Protein AF-G5KAB4-F1 (afdb_monomer_lite)

Organism: NCBI:txid875093

Structure (mmCIF, N/CA/C/O backbone):
data_AF-G5KAB4-F1
#
_entry.id   AF-G5KAB4-F1
#
loop_
_atom_site.group_PDB
_atom_site.id
_atom_site.type_symbol
_atom_site.label_atom_id
_atom_site.label_alt_id
_atom_site.label_comp_id
_atom_site.label_asym_id
_atom_site.label_entity_id
_atom_site.label_seq_id
_atom_site.pdbx_PDB_ins_code
_atom_site.Cartn_x
_atom_site.Cartn_y
_atom_site.Cartn_z
_atom_site.occupancy
_atom_site.B_iso_or_equiv
_atom_site.auth_seq_id
_atom_site.auth_comp_id
_atom_site.auth_asym_id
_atom_site.auth_atom_id
_atom_site.pdbx_PDB_model_num
ATOM 1 N N . MET A 1 1 ? -8.066 -5.207 18.474 1.00 52.84 1 MET A N 1
ATOM 2 C CA . MET A 1 1 ? -6.628 -4.965 18.734 1.00 52.84 1 MET A CA 1
ATOM 3 C C . MET A 1 1 ? -5.688 -5.908 17.978 1.00 52.84 1 MET A C 1
ATOM 5 O O . MET A 1 1 ? -5.073 -5.432 17.039 1.00 52.84 1 MET A O 1
ATOM 9 N N . LYS A 1 2 ? -5.566 -7.216 18.291 1.00 60.28 2 LYS A N 1
ATOM 10 C CA . LYS A 1 2 ? -4.562 -8.103 17.631 1.00 60.28 2 LYS A CA 1
ATOM 11 C C . LYS A 1 2 ? -4.642 -8.147 16.088 1.00 60.28 2 LYS A C 1
ATOM 13 O O . LYS A 1 2 ? -3.607 -8.146 15.432 1.00 60.28 2 LYS A O 1
ATOM 18 N N . GLN A 1 3 ? -5.847 -8.174 15.510 1.00 62.44 3 GLN A N 1
ATOM 19 C CA . GLN A 1 3 ? -6.032 -8.240 14.048 1.00 62.44 3 GLN A CA 1
ATOM 20 C C . GLN A 1 3 ? -5.713 -6.922 13.327 1.00 62.44 3 GLN A C 1
ATOM 22 O O . GLN A 1 3 ? -5.185 -6.953 12.221 1.00 62.44 3 GLN A O 1
ATOM 27 N N . GLU A 1 4 ? -5.997 -5.774 13.943 1.00 61.12 4 GLU A N 1
ATOM 28 C CA . GLU A 1 4 ? -5.725 -4.456 13.349 1.00 61.12 4 GLU A CA 1
ATOM 29 C C . GLU A 1 4 ? -4.221 -4.207 13.258 1.00 61.12 4 GLU A C 1
ATOM 31 O O . GLU A 1 4 ? -3.724 -3.746 12.234 1.00 61.12 4 GLU A O 1
ATOM 36 N N . THR A 1 5 ? -3.480 -4.592 14.302 1.00 67.50 5 THR A N 1
ATOM 37 C CA . THR A 1 5 ? -2.016 -4.515 14.301 1.00 67.50 5 THR A CA 1
ATOM 38 C C . THR A 1 5 ? -1.429 -5.419 13.223 1.00 67.50 5 THR A C 1
ATOM 40 O O . THR A 1 5 ? -0.551 -4.986 12.492 1.00 67.50 5 THR A O 1
ATOM 43 N N . HIS A 1 6 ? -1.962 -6.634 13.060 1.00 73.12 6 HIS A N 1
ATOM 44 C CA . HIS A 1 6 ? -1.503 -7.572 12.035 1.00 73.12 6 HIS A CA 1
ATOM 45 C C . HIS A 1 6 ? -1.725 -7.046 10.608 1.00 73.12 6 HIS A C 1
ATOM 47 O O . HIS A 1 6 ? -0.822 -7.119 9.779 1.00 73.12 6 HIS A O 1
ATOM 53 N N . LEU A 1 7 ? -2.900 -6.470 10.327 1.00 71.12 7 LEU A N 1
ATOM 54 C CA . LEU A 1 7 ? -3.194 -5.835 9.036 1.00 71.12 7 LEU A CA 1
ATOM 55 C C . LEU A 1 7 ? -2.245 -4.670 8.750 1.00 71.12 7 LEU A C 1
ATOM 57 O O . LEU A 1 7 ? -1.760 -4.532 7.629 1.00 71.12 7 LEU A O 1
ATOM 61 N N . LEU A 1 8 ? -1.941 -3.865 9.767 1.00 73.19 8 LEU A N 1
ATOM 62 C CA . LEU A 1 8 ? -1.028 -2.745 9.612 1.00 73.19 8 LEU A CA 1
ATOM 63 C C . LEU A 1 8 ? 0.416 -3.192 9.376 1.00 73.19 8 LEU A C 1
ATOM 65 O O . LEU A 1 8 ? 1.115 -2.607 8.556 1.00 73.19 8 LEU A O 1
ATOM 69 N N . THR A 1 9 ? 0.864 -4.233 10.078 1.00 79.31 9 THR A N 1
ATOM 70 C CA . THR A 1 9 ? 2.198 -4.809 9.880 1.00 79.31 9 THR A CA 1
ATOM 71 C C . THR A 1 9 ? 2.345 -5.379 8.474 1.00 79.31 9 THR A C 1
ATOM 73 O O . THR A 1 9 ? 3.382 -5.163 7.855 1.00 79.31 9 THR A O 1
ATOM 76 N N . ILE A 1 10 ? 1.306 -6.042 7.950 1.00 80.56 10 ILE A N 1
ATOM 77 C CA . ILE A 1 10 ? 1.286 -6.507 6.557 1.00 80.56 10 ILE A CA 1
ATOM 78 C C . ILE A 1 10 ? 1.377 -5.320 5.597 1.00 80.56 10 ILE A C 1
ATOM 80 O O . ILE A 1 10 ? 2.199 -5.353 4.694 1.00 80.56 10 ILE A O 1
ATOM 84 N N . ALA A 1 11 ? 0.584 -4.264 5.806 1.00 76.12 11 ALA A N 1
ATOM 85 C CA . ALA A 1 11 ? 0.631 -3.081 4.948 1.00 76.12 11 ALA A CA 1
ATOM 86 C C . ALA A 1 11 ? 2.018 -2.407 4.967 1.00 76.12 11 ALA A C 1
ATOM 88 O O . ALA A 1 11 ? 2.535 -1.990 3.937 1.00 76.12 11 ALA A O 1
ATOM 89 N N . LEU A 1 12 ? 2.656 -2.312 6.136 1.00 81.50 12 LEU A N 1
ATOM 90 C CA . LEU A 1 12 ? 3.997 -1.736 6.262 1.00 81.50 12 LEU A CA 1
ATOM 91 C C . LEU A 1 12 ? 5.072 -2.601 5.599 1.00 81.50 12 LEU A C 1
ATOM 93 O O . LEU A 1 12 ? 5.985 -2.060 4.973 1.00 81.50 12 LEU A O 1
ATOM 97 N N . SER A 1 13 ? 4.975 -3.927 5.706 1.00 82.62 13 SER A N 1
ATOM 98 C CA . SER A 1 13 ? 5.931 -4.821 5.053 1.00 82.62 13 SER A CA 1
ATOM 99 C C . SER A 1 13 ? 5.780 -4.795 3.534 1.00 82.62 13 SER A C 1
ATOM 101 O O . SER 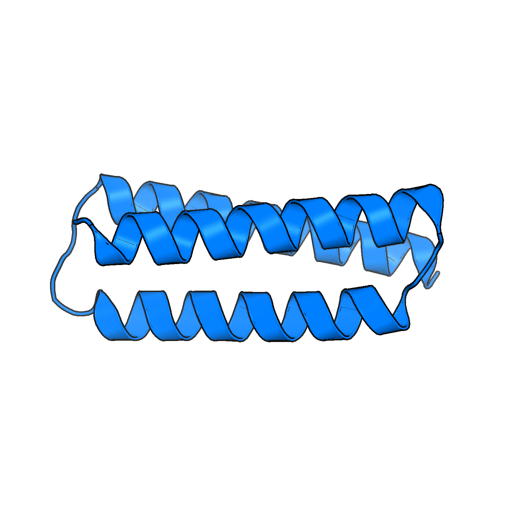A 1 13 ? 6.789 -4.754 2.832 1.00 82.62 13 SER A O 1
ATOM 103 N N . THR A 1 14 ? 4.554 -4.721 3.008 1.00 83.38 14 THR A N 1
ATOM 104 C CA . THR A 1 14 ? 4.315 -4.546 1.568 1.00 83.38 14 THR A CA 1
ATOM 105 C C . THR A 1 14 ? 4.811 -3.191 1.066 1.00 83.38 14 THR A C 1
ATOM 107 O O . THR A 1 14 ? 5.415 -3.148 -0.003 1.00 83.38 14 THR A O 1
ATOM 110 N N . TYR A 1 15 ? 4.654 -2.104 1.835 1.00 82.25 15 TYR A N 1
ATOM 111 C CA . TYR A 1 15 ? 5.274 -0.805 1.518 1.00 82.25 15 TYR A CA 1
ATOM 112 C C . TYR A 1 15 ? 6.799 -0.898 1.422 1.00 82.25 15 TYR A C 1
ATOM 114 O O . TYR A 1 15 ? 7.386 -0.443 0.442 1.00 82.25 15 TYR A O 1
ATOM 122 N N . TRP A 1 16 ? 7.445 -1.525 2.407 1.00 81.81 16 TRP A N 1
ATOM 123 C CA . TRP A 1 16 ? 8.899 -1.690 2.407 1.00 81.81 16 TRP A CA 1
ATOM 124 C C . TRP A 1 16 ? 9.388 -2.502 1.204 1.00 81.81 16 TRP A C 1
ATOM 126 O O . TRP A 1 16 ? 10.312 -2.087 0.508 1.00 81.81 16 TRP A O 1
ATOM 136 N N . ILE A 1 17 ? 8.737 -3.635 0.924 1.00 84.31 17 ILE A N 1
ATOM 137 C CA . ILE A 1 17 ? 9.072 -4.501 -0.214 1.00 84.31 17 ILE A CA 1
ATOM 138 C C . ILE A 1 17 ? 8.915 -3.740 -1.530 1.00 84.31 17 ILE A C 1
ATOM 140 O O . ILE A 1 17 ? 9.790 -3.819 -2.390 1.00 84.31 17 ILE A O 1
ATOM 144 N N . SER A 1 18 ? 7.830 -2.978 -1.682 1.00 81.06 18 SER A N 1
ATOM 145 C CA . SER A 1 18 ? 7.603 -2.192 -2.892 1.00 81.06 18 SER A CA 1
ATOM 146 C C . SER A 1 18 ? 8.652 -1.102 -3.076 1.00 81.06 18 SER A C 1
ATOM 148 O O . SER A 1 18 ? 9.128 -0.902 -4.189 1.00 81.06 18 SER A O 1
ATOM 150 N N . LEU A 1 19 ? 9.042 -0.424 -1.994 1.00 81.31 19 LEU A N 1
ATOM 151 C CA . LEU A 1 19 ? 10.063 0.618 -2.025 1.00 81.31 19 LEU A CA 1
ATOM 152 C C . LEU A 1 19 ? 11.432 0.046 -2.400 1.00 81.31 19 LEU A C 1
ATOM 154 O O . LEU A 1 19 ? 12.107 0.605 -3.260 1.00 81.31 19 LEU A O 1
ATOM 158 N N . VAL A 1 20 ? 11.825 -1.093 -1.825 1.00 83.94 20 VAL A N 1
ATOM 159 C CA . VAL A 1 20 ? 13.068 -1.785 -2.203 1.00 83.94 20 VAL A CA 1
ATOM 160 C C . VAL A 1 20 ? 13.019 -2.239 -3.667 1.00 83.94 20 VAL A C 1
ATOM 162 O O . VAL A 1 20 ? 13.984 -2.031 -4.401 1.00 83.94 20 VAL A O 1
ATOM 165 N N . ALA A 1 21 ? 11.894 -2.804 -4.116 1.00 82.56 21 ALA A N 1
ATOM 166 C CA . ALA A 1 21 ? 11.719 -3.263 -5.494 1.00 82.56 21 ALA A CA 1
ATOM 167 C C . ALA A 1 21 ? 11.795 -2.119 -6.519 1.00 82.56 21 ALA A C 1
ATOM 169 O O . ALA A 1 21 ? 12.445 -2.274 -7.550 1.00 82.56 21 ALA A O 1
ATOM 170 N N . LEU A 1 22 ? 11.183 -0.966 -6.225 1.00 79.19 22 LEU A N 1
ATOM 171 C CA . LEU A 1 22 ? 11.331 0.255 -7.023 1.00 79.19 22 LEU A CA 1
ATOM 172 C C . LEU A 1 22 ? 12.792 0.706 -7.030 1.00 79.19 22 LEU A C 1
ATOM 174 O O . LEU A 1 22 ? 13.407 0.792 -8.084 1.00 79.19 22 LEU A O 1
ATOM 178 N N . THR A 1 23 ? 13.357 0.968 -5.852 1.00 81.19 23 THR A N 1
ATOM 179 C CA . THR A 1 23 ? 14.619 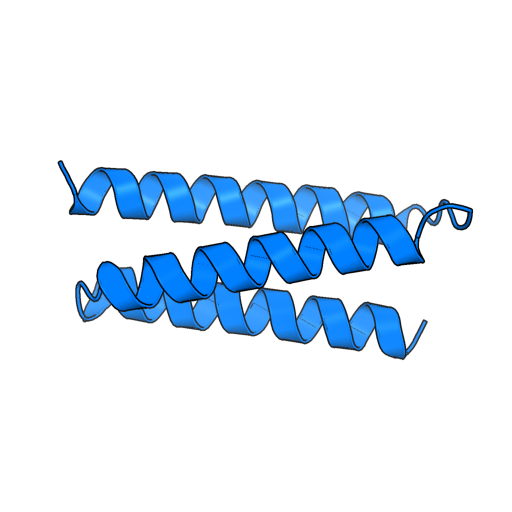1.718 -5.730 1.00 81.19 23 THR A CA 1
ATOM 180 C C . THR A 1 23 ? 15.828 0.950 -6.262 1.00 81.19 23 THR A C 1
ATOM 182 O O . THR A 1 23 ? 16.733 1.563 -6.815 1.00 81.19 23 THR A O 1
ATOM 185 N N . PHE A 1 24 ? 15.864 -0.374 -6.083 1.00 83.00 24 PHE A N 1
ATOM 186 C CA . PHE A 1 24 ? 17.032 -1.189 -6.444 1.00 83.00 24 PHE A CA 1
ATOM 187 C C . PHE A 1 24 ? 16.856 -2.001 -7.725 1.00 83.00 24 PHE A C 1
ATOM 189 O O . PHE A 1 24 ? 17.852 -2.330 -8.365 1.00 83.00 24 PHE A O 1
ATOM 196 N N . PHE A 1 25 ? 15.621 -2.364 -8.076 1.00 82.44 25 PHE A N 1
ATOM 197 C CA . PHE A 1 25 ? 15.354 -3.285 -9.181 1.00 82.44 25 PHE A CA 1
ATOM 198 C C . PHE A 1 25 ? 14.509 -2.665 -10.300 1.00 82.44 25 PHE A C 1
ATOM 200 O O . PHE A 1 25 ? 14.349 -3.306 -11.333 1.00 82.44 25 PHE A O 1
ATOM 207 N N . GLU A 1 26 ? 13.969 -1.453 -10.112 1.00 79.12 26 GLU A N 1
ATOM 208 C CA . GLU A 1 26 ? 13.110 -0.749 -11.082 1.00 79.12 26 GLU A CA 1
ATOM 209 C C . GLU A 1 26 ? 11.900 -1.584 -11.539 1.00 79.12 26 GLU A C 1
ATOM 211 O O . GLU A 1 26 ? 11.385 -1.454 -12.651 1.00 79.12 26 GLU A O 1
ATOM 216 N N . TRP A 1 27 ? 11.405 -2.475 -10.673 1.00 84.62 27 TRP A N 1
ATOM 217 C CA . TRP A 1 27 ? 10.270 -3.342 -10.991 1.00 84.62 27 TRP A CA 1
ATOM 218 C C . TRP A 1 27 ? 8.941 -2.588 -10.876 1.00 84.62 27 TRP A C 1
ATOM 220 O O . TRP A 1 27 ? 8.122 -2.840 -9.986 1.00 84.62 27 TRP A O 1
ATOM 230 N N . THR A 1 28 ? 8.701 -1.678 -11.816 1.00 81.06 28 THR A N 1
ATOM 231 C CA . THR A 1 28 ? 7.504 -0.826 -11.885 1.00 81.06 28 THR A CA 1
ATOM 232 C C . THR A 1 28 ? 6.210 -1.643 -11.906 1.00 81.06 28 THR A C 1
ATOM 234 O O . THR A 1 28 ? 5.294 -1.377 -11.131 1.00 81.06 28 THR A O 1
ATOM 237 N N . SER A 1 29 ? 6.153 -2.708 -12.713 1.00 82.75 29 SER A N 1
ATOM 238 C CA . SER A 1 29 ? 4.978 -3.594 -12.810 1.00 82.75 29 SER A CA 1
ATOM 239 C C . SER A 1 29 ? 4.657 -4.296 -11.486 1.00 82.75 29 SER A C 1
ATOM 241 O O . SER A 1 29 ? 3.499 -4.356 -11.076 1.00 82.75 29 SER A O 1
ATOM 243 N N . PHE A 1 30 ? 5.681 -4.784 -10.778 1.00 82.19 30 PHE A N 1
ATOM 244 C CA . PHE A 1 30 ? 5.510 -5.394 -9.459 1.00 82.19 30 PHE A CA 1
ATOM 245 C C . PHE A 1 30 ? 5.033 -4.358 -8.437 1.00 82.19 30 PHE A C 1
ATOM 247 O O . PHE A 1 30 ? 4.091 -4.617 -7.687 1.00 82.19 30 PHE A O 1
ATOM 254 N N . SER A 1 31 ? 5.611 -3.154 -8.453 1.00 81.44 31 SER A N 1
ATOM 255 C CA . SER A 1 31 ? 5.185 -2.089 -7.550 1.00 81.44 31 SER A CA 1
ATOM 256 C C . SER A 1 31 ? 3.741 -1.645 -7.784 1.00 81.44 31 SER A C 1
ATOM 258 O O . SER A 1 31 ? 3.066 -1.317 -6.809 1.00 81.44 31 SER A O 1
ATOM 260 N N . ILE A 1 32 ? 3.247 -1.633 -9.025 1.00 82.75 32 ILE A N 1
ATOM 261 C CA . ILE A 1 32 ? 1.843 -1.307 -9.323 1.00 82.75 32 ILE A CA 1
ATOM 262 C C . ILE A 1 32 ? 0.910 -2.329 -8.663 1.00 82.75 32 ILE A C 1
ATOM 264 O O . ILE A 1 32 ? -0.065 -1.947 -8.012 1.00 82.75 32 ILE A O 1
ATOM 268 N N . ILE A 1 33 ? 1.232 -3.622 -8.773 1.00 86.31 33 ILE A N 1
ATOM 269 C CA . ILE A 1 33 ? 0.451 -4.701 -8.152 1.00 86.31 33 ILE A CA 1
ATOM 270 C C . ILE A 1 33 ? 0.440 -4.544 -6.625 1.00 86.31 33 ILE A C 1
ATOM 272 O O . ILE A 1 33 ? -0.619 -4.631 -6.001 1.00 86.31 33 ILE A O 1
ATOM 276 N N . VAL A 1 34 ? 1.595 -4.262 -6.017 1.00 85.06 34 VAL A N 1
ATOM 277 C CA . VAL A 1 34 ? 1.699 -4.064 -4.563 1.00 85.06 34 VAL A CA 1
ATOM 278 C C . VAL A 1 34 ? 0.937 -2.813 -4.106 1.00 85.06 34 VAL A C 1
ATOM 280 O O . VAL A 1 34 ? 0.253 -2.857 -3.083 1.00 85.06 34 VAL A O 1
ATOM 283 N N . SER A 1 35 ? 0.972 -1.724 -4.880 1.00 81.94 35 SER A N 1
ATOM 284 C CA . SER A 1 35 ? 0.174 -0.520 -4.614 1.00 81.94 35 SER A CA 1
ATOM 285 C C . SER A 1 35 ? -1.329 -0.818 -4.619 1.00 81.94 35 SER A C 1
ATOM 287 O O . SER A 1 35 ? -2.029 -0.408 -3.694 1.00 81.94 35 SER A O 1
ATOM 289 N N . LEU A 1 36 ? -1.833 -1.572 -5.604 1.00 86.06 36 LEU A N 1
ATOM 290 C CA . LEU A 1 36 ? -3.242 -1.990 -5.650 1.00 86.06 36 LEU A CA 1
ATOM 291 C C . LEU A 1 36 ? -3.626 -2.836 -4.429 1.00 86.06 36 LEU A C 1
ATOM 293 O O . LEU A 1 36 ? -4.692 -2.634 -3.841 1.00 86.06 36 LEU A O 1
ATOM 297 N N . LEU A 1 37 ? -2.742 -3.743 -4.007 1.00 85.88 37 LEU A N 1
ATOM 298 C CA . LEU A 1 37 ? -2.951 -4.569 -2.820 1.00 85.88 37 LEU A CA 1
ATOM 299 C C . LEU A 1 37 ? -3.015 -3.720 -1.538 1.00 85.88 37 LEU A C 1
ATOM 301 O O . LEU A 1 37 ? -3.894 -3.931 -0.701 1.00 85.88 37 LEU A O 1
ATOM 305 N N . ASN A 1 38 ? -2.148 -2.710 -1.415 1.00 83.06 38 ASN A N 1
ATOM 306 C CA . ASN A 1 38 ? -2.154 -1.757 -0.302 1.00 83.06 38 ASN A CA 1
ATOM 307 C C . ASN A 1 38 ? -3.429 -0.906 -0.262 1.00 83.06 38 ASN A C 1
ATOM 309 O O . ASN A 1 38 ? -4.004 -0.730 0.813 1.00 83.06 38 ASN A O 1
ATOM 313 N N . VAL A 1 39 ? -3.922 -0.436 -1.413 1.00 84.44 39 VAL A N 1
ATOM 314 C CA . VAL A 1 39 ? -5.218 0.262 -1.497 1.00 84.44 39 VAL A CA 1
ATOM 315 C C . VAL A 1 39 ? -6.345 -0.649 -1.011 1.00 84.44 39 VAL A C 1
ATOM 317 O O . VAL A 1 39 ? -7.147 -0.237 -0.171 1.00 84.44 39 VAL A O 1
ATOM 320 N N . GLY A 1 40 ? -6.370 -1.905 -1.467 1.00 84.12 40 GLY A N 1
ATOM 321 C CA . GLY A 1 40 ? -7.343 -2.900 -1.016 1.00 84.12 40 GLY A CA 1
ATOM 322 C C . GLY A 1 40 ? -7.317 -3.102 0.502 1.00 84.12 40 GLY A C 1
ATOM 323 O O . GLY A 1 40 ? -8.367 -3.059 1.141 1.00 84.12 40 GLY A O 1
ATOM 324 N N . LEU A 1 41 ? -6.127 -3.244 1.098 1.00 82.44 41 LEU A N 1
ATOM 325 C CA . LEU A 1 41 ? -5.953 -3.377 2.550 1.00 82.44 41 LEU A CA 1
ATOM 326 C C . LEU A 1 41 ? -6.442 -2.144 3.320 1.00 82.44 41 LEU A C 1
ATOM 328 O O . LEU A 1 41 ? -7.086 -2.300 4.358 1.00 82.44 41 LEU A O 1
ATOM 332 N N . ILE A 1 42 ? -6.181 -0.932 2.819 1.00 81.88 42 ILE A N 1
ATOM 333 C CA . ILE A 1 42 ? -6.653 0.316 3.437 1.00 81.88 42 ILE A CA 1
ATOM 334 C C . ILE A 1 42 ? -8.184 0.386 3.408 1.00 81.88 42 ILE A C 1
ATOM 336 O O . ILE A 1 42 ? -8.790 0.704 4.429 1.00 81.88 42 ILE A O 1
ATOM 340 N N . VAL A 1 43 ? -8.822 0.038 2.285 1.00 83.50 43 VAL A N 1
ATOM 341 C CA . VAL A 1 43 ? -10.292 0.003 2.171 1.00 83.50 43 VAL A CA 1
ATOM 342 C C . VAL A 1 43 ? -10.893 -1.041 3.113 1.00 83.50 43 VAL A C 1
ATOM 344 O O . VAL A 1 43 ? -11.868 -0.759 3.806 1.00 83.50 43 VAL A O 1
ATOM 347 N N . LEU A 1 44 ? -10.287 -2.228 3.201 1.00 81.62 44 LEU A N 1
ATOM 348 C CA . LEU A 1 44 ? -10.721 -3.290 4.114 1.00 81.62 44 LEU A CA 1
ATOM 349 C C . LEU A 1 44 ? -10.569 -2.867 5.583 1.00 81.62 44 LEU A C 1
ATOM 351 O O . LEU A 1 44 ? -11.435 -3.161 6.409 1.00 81.62 44 LEU A O 1
ATOM 355 N N . CYS A 1 45 ? -9.495 -2.139 5.899 1.00 76.50 45 CYS A N 1
ATOM 356 C CA . CYS A 1 45 ? -9.276 -1.534 7.207 1.00 76.50 45 CYS A CA 1
ATOM 357 C C . CYS A 1 45 ? -10.360 -0.487 7.508 1.00 76.50 45 CYS A C 1
ATOM 359 O O . CYS A 1 45 ? -11.027 -0.589 8.532 1.00 76.50 45 CYS A O 1
ATOM 361 N N . LEU A 1 46 ? -10.626 0.444 6.587 1.00 76.56 46 LEU A N 1
ATOM 362 C CA . LEU A 1 46 ? -11.683 1.456 6.718 1.00 76.56 46 LEU A CA 1
ATOM 363 C C . LEU A 1 46 ? -13.067 0.837 6.940 1.00 76.56 46 LEU A C 1
ATOM 365 O O . LEU A 1 46 ? -13.781 1.255 7.850 1.00 76.56 46 LEU A O 1
ATOM 369 N N . ALA A 1 47 ? -13.421 -0.185 6.159 1.00 78.6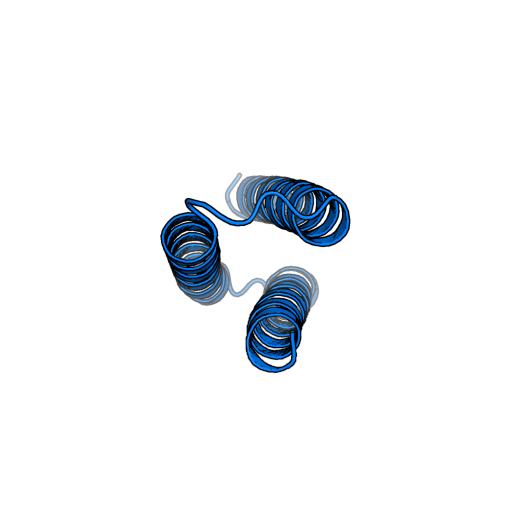9 47 ALA A N 1
ATOM 370 C CA . ALA A 1 47 ? -14.696 -0.885 6.278 1.00 78.69 47 ALA A CA 1
ATOM 371 C C . ALA A 1 47 ? -14.838 -1.595 7.633 1.00 78.69 47 ALA A C 1
ATOM 373 O O . ALA A 1 47 ? -15.895 -1.536 8.255 1.00 78.69 47 ALA A O 1
ATOM 374 N N . LYS A 1 48 ? -13.767 -2.227 8.134 1.00 73.88 48 LYS A N 1
ATOM 375 C CA . LYS A 1 48 ? -13.776 -2.855 9.465 1.00 73.88 48 LYS A CA 1
ATOM 376 C C . LYS A 1 48 ? -13.782 -1.854 10.619 1.00 73.88 48 LYS A C 1
ATOM 378 O O . LYS A 1 48 ? -14.201 -2.214 11.714 1.00 73.88 48 LYS A O 1
ATOM 383 N N . CYS A 1 49 ? -13.316 -0.631 10.390 1.00 68.19 49 CYS A N 1
ATOM 384 C CA . CYS A 1 49 ? -13.205 0.398 11.422 1.00 68.19 49 CYS A CA 1
ATOM 385 C C . CYS A 1 49 ? -14.405 1.349 11.472 1.00 68.19 49 CYS A C 1
ATOM 387 O O . CYS A 1 49 ? -14.477 2.185 12.375 1.00 68.19 49 CYS A O 1
ATOM 389 N N . GLN A 1 50 ? -15.370 1.218 10.553 1.00 66.62 50 GLN A N 1
ATOM 390 C CA . GLN A 1 50 ? -16.659 1.902 10.652 1.00 66.62 50 GLN A CA 1
ATOM 391 C C . GLN A 1 50 ? -17.346 1.516 11.974 1.00 66.62 50 GLN A C 1
ATOM 393 O O . GLN A 1 50 ? -17.804 0.392 12.150 1.00 66.62 50 GLN A O 1
ATOM 398 N N . GLY A 1 51 ? -17.380 2.456 12.924 1.00 61.84 51 GLY A N 1
ATOM 399 C CA . GLY A 1 51 ? -17.966 2.277 14.259 1.00 61.84 51 GLY A CA 1
ATOM 400 C C . GLY A 1 51 ? -16.961 2.198 15.417 1.00 61.84 51 GLY A C 1
ATOM 401 O O . GLY A 1 51 ? -17.376 2.286 16.571 1.00 61.84 51 GLY A O 1
ATOM 402 N N . GLN A 1 52 ? -15.652 2.103 15.152 1.00 64.38 52 GLN A N 1
ATOM 403 C CA . GLN A 1 52 ? -14.595 2.151 16.174 1.00 64.38 52 GLN A CA 1
ATOM 404 C C . GLN A 1 52 ? -13.602 3.280 15.866 1.00 64.38 52 GLN A C 1
ATOM 406 O O . GLN A 1 52 ? -12.577 3.091 15.218 1.00 64.38 52 GLN A O 1
ATOM 411 N N . HIS A 1 53 ? -13.902 4.485 16.355 1.00 62.31 53 HIS A N 1
ATOM 412 C CA . HIS A 1 53 ? -13.017 5.648 16.237 1.00 62.31 53 HIS A CA 1
ATOM 413 C C . HIS A 1 53 ? -11.956 5.655 17.343 1.00 62.31 53 HIS A C 1
ATOM 415 O O . HIS A 1 53 ? -12.006 6.439 18.289 1.00 62.31 53 HIS A O 1
ATOM 421 N N . THR A 1 54 ? -10.971 4.769 17.241 1.00 70.81 54 THR A N 1
ATOM 422 C CA . THR A 1 54 ? -9.777 4.808 18.093 1.00 70.81 54 THR A CA 1
ATOM 423 C C . THR A 1 54 ? -8.732 5.747 17.491 1.00 70.81 54 THR A C 1
ATOM 425 O O . THR A 1 54 ? -8.328 5.593 16.341 1.00 70.81 54 THR A O 1
ATOM 428 N N . ILE A 1 55 ? -8.222 6.693 18.290 1.00 72.31 55 ILE A N 1
ATOM 429 C CA . ILE A 1 55 ? -7.177 7.664 17.891 1.00 72.31 55 ILE A CA 1
ATOM 430 C C . ILE A 1 55 ? -5.965 6.967 17.249 1.00 72.31 55 ILE A C 1
ATOM 432 O O . ILE A 1 55 ? -5.429 7.438 16.249 1.00 72.31 55 ILE A O 1
ATOM 436 N N . LYS A 1 56 ? -5.568 5.805 17.788 1.00 73.38 56 LYS A N 1
ATOM 437 C CA . LYS A 1 56 ? -4.475 4.984 17.244 1.00 73.38 56 LYS A CA 1
ATOM 438 C C . LYS A 1 56 ? -4.727 4.572 15.795 1.00 73.38 56 LYS A C 1
ATOM 440 O O . LYS A 1 56 ? -3.799 4.578 14.998 1.00 73.38 56 LYS A O 1
ATOM 445 N N . LEU A 1 57 ? -5.968 4.231 15.462 1.00 72.50 57 LEU A N 1
ATOM 446 C CA . LEU A 1 57 ? -6.339 3.744 14.143 1.00 72.50 57 LEU A CA 1
ATOM 447 C C . LEU A 1 57 ? -6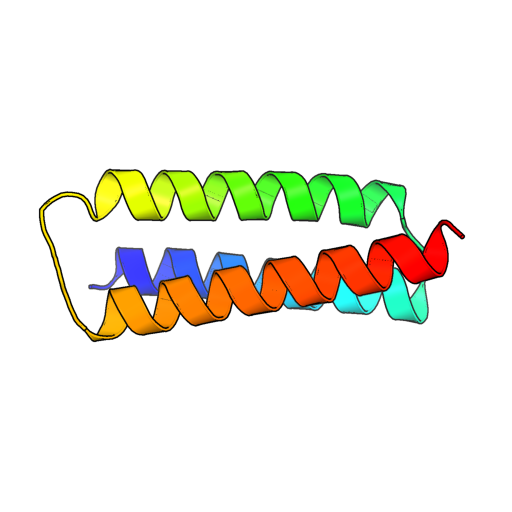.363 4.873 13.115 1.00 72.50 57 LEU A C 1
ATOM 449 O O . LEU A 1 57 ? -5.856 4.704 12.012 1.00 72.50 57 LEU A O 1
ATOM 453 N N . ILE A 1 58 ? -6.851 6.048 13.519 1.00 76.38 58 ILE A N 1
ATOM 454 C CA . ILE A 1 58 ? -6.821 7.269 12.706 1.00 76.38 58 ILE A CA 1
ATOM 455 C C . ILE A 1 58 ? -5.375 7.639 12.357 1.00 76.38 58 ILE A C 1
ATOM 457 O O . ILE A 1 58 ? -5.058 7.820 11.184 1.00 76.38 58 ILE A O 1
ATOM 461 N N . PHE A 1 59 ? -4.480 7.681 13.350 1.00 78.31 59 PHE A N 1
ATOM 462 C CA . PHE A 1 59 ? -3.054 7.940 13.115 1.00 78.31 59 PHE A CA 1
ATOM 463 C C . PHE A 1 59 ? -2.430 6.919 12.162 1.00 78.31 59 PHE A C 1
ATOM 465 O O . PHE A 1 59 ? -1.704 7.285 11.240 1.00 78.31 59 PHE A O 1
ATOM 472 N N . SER A 1 60 ? -2.751 5.642 12.358 1.00 77.75 60 SER A N 1
ATOM 473 C CA . SER A 1 60 ? -2.266 4.563 11.504 1.00 77.75 60 SER A CA 1
ATOM 474 C C . SER A 1 60 ? -2.745 4.686 10.062 1.00 77.75 60 SER A C 1
ATOM 476 O O . SER A 1 60 ? -1.989 4.410 9.133 1.00 77.75 60 SER A O 1
ATOM 478 N N . LEU A 1 61 ? -3.992 5.113 9.872 1.00 80.31 61 LEU A N 1
ATOM 479 C CA . LEU A 1 61 ? -4.583 5.298 8.557 1.00 80.31 61 LEU A CA 1
ATOM 480 C C . LEU A 1 61 ? -3.969 6.499 7.828 1.00 80.31 61 LEU A C 1
ATOM 482 O O . LEU A 1 61 ? -3.627 6.389 6.653 1.00 80.31 61 LEU A O 1
ATOM 486 N N . ILE A 1 62 ? -3.774 7.617 8.535 1.00 84.06 62 ILE A N 1
ATOM 487 C CA . ILE A 1 62 ? -3.084 8.804 8.007 1.00 84.06 62 ILE A CA 1
ATOM 488 C C . ILE A 1 62 ? -1.664 8.431 7.574 1.00 84.06 62 ILE A C 1
ATOM 490 O O . ILE A 1 62 ? -1.237 8.789 6.479 1.00 84.06 62 ILE A O 1
ATOM 494 N N . PHE A 1 63 ? -0.949 7.664 8.399 1.00 83.25 63 PHE A N 1
ATOM 495 C CA . PHE A 1 63 ? 0.395 7.201 8.072 1.00 83.25 63 PHE A CA 1
ATOM 496 C C . PHE A 1 63 ? 0.417 6.280 6.841 1.00 83.25 63 PHE A C 1
ATOM 498 O O . PHE A 1 63 ? 1.250 6.456 5.955 1.00 83.25 63 PHE A O 1
ATOM 505 N N . ALA A 1 64 ? -0.530 5.343 6.734 1.00 81.38 64 ALA A N 1
ATOM 506 C CA . ALA A 1 64 ? -0.649 4.463 5.571 1.00 81.38 64 ALA A CA 1
ATOM 507 C C . ALA A 1 64 ? -0.985 5.229 4.279 1.00 81.38 64 ALA A C 1
ATOM 509 O O . ALA A 1 64 ? -0.451 4.902 3.221 1.00 81.38 64 ALA A O 1
ATOM 510 N N . LEU A 1 65 ? -1.835 6.258 4.361 1.00 84.56 65 LEU A N 1
ATOM 511 C CA . LEU A 1 65 ? -2.142 7.149 3.238 1.00 84.56 65 LEU A CA 1
ATOM 512 C C . LEU A 1 65 ? -0.920 7.968 2.813 1.00 84.56 65 LEU A C 1
ATOM 514 O O . LEU A 1 65 ? -0.659 8.098 1.620 1.00 84.56 65 LEU A O 1
ATOM 518 N N . PHE A 1 66 ? -0.148 8.480 3.772 1.00 86.81 66 PHE A N 1
ATOM 519 C CA . PHE A 1 66 ? 1.093 9.200 3.489 1.00 86.81 66 PHE A CA 1
ATOM 520 C C . PHE A 1 66 ? 2.118 8.310 2.769 1.00 86.81 66 PHE A C 1
ATOM 522 O O . PHE A 1 66 ? 2.707 8.728 1.774 1.00 86.81 66 PHE A O 1
ATOM 529 N N . LEU A 1 67 ? 2.280 7.060 3.218 1.00 84.31 67 LEU A N 1
ATOM 530 C CA . LEU A 1 67 ? 3.144 6.077 2.559 1.00 84.31 67 LEU A CA 1
ATOM 531 C C . LEU A 1 67 ? 2.676 5.739 1.137 1.00 84.31 67 LEU A C 1
ATOM 533 O O . LEU A 1 67 ? 3.509 5.647 0.237 1.00 84.31 67 LEU A O 1
ATOM 537 N N . LEU A 1 68 ? 1.362 5.613 0.912 1.00 83.62 68 LEU A N 1
ATOM 538 C CA . LEU A 1 68 ? 0.799 5.425 -0.431 1.00 83.62 68 LEU A CA 1
ATOM 539 C C . LEU A 1 68 ? 1.198 6.571 -1.363 1.00 83.62 68 LEU A C 1
ATOM 541 O O . LEU A 1 68 ? 1.598 6.346 -2.503 1.00 83.62 68 LEU A O 1
ATOM 545 N N . LEU A 1 69 ? 1.093 7.801 -0.861 1.00 86.25 69 LEU A N 1
ATOM 546 C CA . LEU A 1 69 ? 1.381 9.015 -1.614 1.00 86.25 69 LEU A CA 1
ATOM 547 C C . LEU A 1 69 ? 2.868 9.092 -1.979 1.00 86.25 69 LEU A C 1
ATOM 549 O O . LEU A 1 69 ? 3.203 9.372 -3.128 1.00 86.25 69 LEU A O 1
ATOM 553 N N . LEU A 1 70 ? 3.753 8.749 -1.038 1.00 85.50 70 LEU A N 1
ATOM 554 C CA . LEU A 1 70 ? 5.192 8.645 -1.285 1.00 85.50 70 LEU A CA 1
ATOM 555 C C . LEU A 1 70 ? 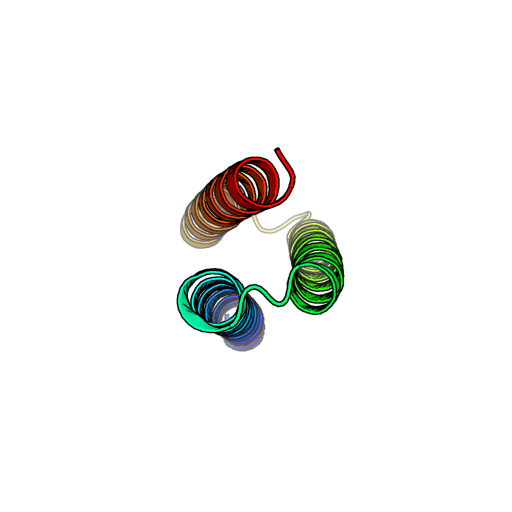5.520 7.576 -2.340 1.00 85.50 70 LEU A C 1
ATOM 557 O O . LEU A 1 70 ? 6.332 7.815 -3.231 1.00 85.50 70 LEU A O 1
ATOM 561 N N . GLN A 1 71 ? 4.871 6.411 -2.269 1.00 82.50 71 GLN A N 1
ATOM 562 C CA . GLN A 1 71 ? 5.077 5.323 -3.225 1.00 82.50 71 GLN A CA 1
ATOM 563 C C . GLN A 1 71 ? 4.580 5.680 -4.632 1.00 82.50 71 GLN A C 1
ATOM 565 O O . GLN A 1 71 ? 5.259 5.378 -5.610 1.00 82.50 71 GLN A O 1
ATOM 570 N N . LEU A 1 72 ? 3.437 6.360 -4.745 1.00 82.88 72 LEU A N 1
ATOM 571 C CA . LEU A 1 72 ? 2.944 6.893 -6.019 1.00 82.88 72 LEU A CA 1
ATOM 572 C C . LEU A 1 72 ? 3.900 7.934 -6.608 1.00 82.88 72 LEU A C 1
ATOM 574 O O . LEU A 1 72 ? 4.113 7.937 -7.817 1.00 82.88 72 LEU A O 1
ATOM 578 N N . LEU A 1 73 ? 4.496 8.785 -5.769 1.00 86.56 73 LEU A N 1
ATOM 579 C CA . LEU A 1 73 ? 5.469 9.783 -6.209 1.00 86.56 73 LEU A CA 1
ATOM 580 C C . LEU A 1 73 ? 6.752 9.127 -6.742 1.00 86.56 73 LEU A C 1
ATOM 582 O O . LEU A 1 73 ? 7.235 9.507 -7.802 1.00 86.56 73 LEU A O 1
ATOM 586 N N . LEU A 1 74 ? 7.263 8.101 -6.054 1.00 82.69 74 LEU A N 1
ATOM 587 C CA . LEU A 1 74 ? 8.397 7.296 -6.528 1.00 82.69 74 LEU A CA 1
ATOM 588 C C . LEU A 1 74 ? 8.080 6.575 -7.842 1.00 82.69 74 LEU A C 1
ATOM 590 O O . LEU A 1 74 ? 8.904 6.569 -8.752 1.00 82.69 74 LEU A O 1
ATOM 594 N N . LEU A 1 75 ? 6.880 6.000 -7.954 1.00 80.88 75 LEU A N 1
ATOM 595 C CA . LEU A 1 75 ? 6.431 5.348 -9.180 1.00 80.88 75 LEU A CA 1
ATOM 596 C C . LEU A 1 75 ? 6.365 6.349 -10.343 1.00 80.88 75 LEU A C 1
ATOM 598 O O . LEU A 1 75 ? 6.819 6.036 -11.436 1.00 80.88 75 LEU A O 1
ATOM 602 N N . LEU A 1 76 ? 5.849 7.559 -10.103 1.00 83.12 76 LEU A N 1
ATOM 603 C CA . LEU A 1 76 ? 5.803 8.631 -11.099 1.00 83.12 76 LEU A CA 1
ATOM 604 C C . LEU A 1 76 ? 7.210 9.004 -11.587 1.00 83.12 76 LEU A C 1
ATOM 606 O O . LEU A 1 76 ? 7.413 9.140 -12.786 1.00 83.12 76 LEU A O 1
ATOM 610 N N . VAL A 1 77 ? 8.173 9.131 -10.668 1.00 85.38 77 VAL A N 1
ATOM 611 C CA . VAL A 1 77 ? 9.572 9.456 -10.995 1.00 85.38 77 VAL A CA 1
ATOM 612 C C . VAL A 1 77 ? 10.236 8.371 -11.846 1.00 85.38 77 VAL A C 1
ATOM 614 O O . VAL A 1 77 ? 11.085 8.700 -12.659 1.00 85.38 77 VAL A O 1
ATOM 617 N N . GLN A 1 78 ? 9.870 7.098 -11.680 1.00 80.12 78 GLN A N 1
ATOM 618 C CA . GLN A 1 78 ? 10.421 6.009 -12.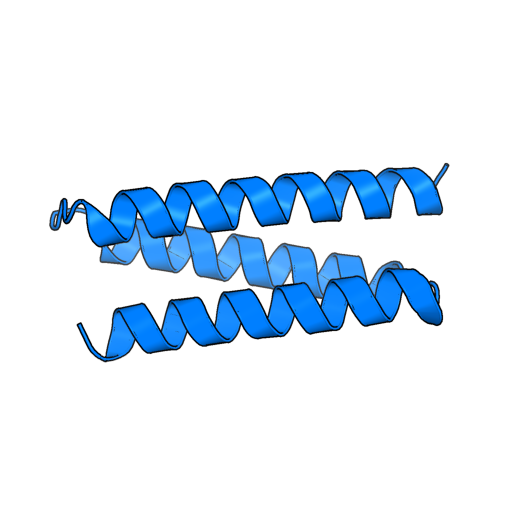502 1.00 80.12 78 GLN A CA 1
ATOM 619 C C . GLN A 1 78 ? 9.730 5.826 -13.855 1.00 80.12 78 GLN A C 1
ATOM 621 O O . GLN A 1 78 ? 10.282 5.173 -14.737 1.00 80.12 78 GLN A O 1
ATOM 626 N N . VAL A 1 79 ? 8.503 6.325 -14.001 1.00 77.06 79 VAL A N 1
ATOM 627 C CA . VAL A 1 79 ? 7.722 6.201 -15.241 1.00 77.06 79 VAL A CA 1
ATOM 628 C C . VAL A 1 79 ? 7.952 7.390 -16.184 1.00 77.06 79 VAL A C 1
ATOM 630 O O . VAL A 1 79 ? 7.762 7.229 -17.389 1.00 77.06 79 VAL A O 1
ATOM 633 N N . LEU A 1 80 ? 8.326 8.561 -15.651 1.00 76.69 80 LEU A N 1
ATOM 634 C CA . LEU A 1 80 ? 8.665 9.771 -16.413 1.00 76.69 80 LEU A CA 1
ATOM 635 C C . LEU A 1 80 ? 10.104 9.717 -16.947 1.00 76.69 80 LEU A C 1
ATOM 637 O O . LEU A 1 80 ? 10.287 10.069 -18.133 1.00 76.69 80 LEU A O 1
#

Radius of gyration: 13.32 Å; chains: 1; bounding box: 35×18×35 Å

Secondary structure (DSSP, 8-state):
-HHHHHHHHHHHHHHHHHHHHHHHH--HHHHHHHHHHHHHHHHHHHHHHTT---HHHHHHHHHHHHHHHHHHHHHHHHH-

Foldseek 3Di:
DVVLVVLLVVLVVLLVVLVCCCPPPVPLVVNVVSLVVSVVSLVVLVVVCVPPPDPVSVVSSVVSVVSSVVSVVSSVVSVD

pLDDT: mean 78.71, std 7.25, range [52.84, 86.81]

Sequence (80 aa):
MKQETHLLTIALSTYWISLVALTFFEWTSFSIIVSLLNVGLIVLCLAKCQGQHTIKLIFSLIFALFLLLLQLLLLLVQVL